Protein AF-A0A4Q5QQ09-F1 (afdb_monomer_lite)

pLDDT: mean 95.33, std 6.11, range [63.72, 98.56]

Foldseek 3Di:
DLLVVLLVVVVVVPDDLVRSCVVVVHDSVVSVVSNVVVVVD

Secondary structure (DSSP, 8-state):
-HHHHHHHHHHHSSS-HHHHHHHTT--HHHHHHHHHHHH--

Structure (mmCIF, N/CA/C/O backbone):
data_AF-A0A4Q5QQ09-F1
#
_entry.id   AF-A0A4Q5QQ09-F1
#
loop_
_atom_site.group_PDB
_atom_site.id
_atom_site.type_symbol
_atom_site.label_atom_id
_atom_site.label_alt_id
_atom_site.label_comp_id
_atom_site.label_asym_id
_atom_site.label_entity_id
_atom_site.label_seq_id
_atom_site.pdbx_PDB_ins_code
_atom_site.Cartn_x
_atom_site.Cartn_y
_atom_site.Cartn_z
_atom_site.occupancy
_atom_site.B_iso_or_equiv
_atom_site.auth_seq_id
_atom_site.auth_comp_id
_atom_site.auth_asym_id
_atom_site.auth_atom_id
_atom_site.pdbx_PDB_model_num
ATOM 1 N N . SER A 1 1 ? 12.379 -8.861 4.427 1.00 89.12 1 SER A N 1
ATOM 2 C CA . SER A 1 1 ? 12.748 -7.532 3.902 1.00 89.12 1 SER A CA 1
ATOM 3 C C . SER A 1 1 ? 11.605 -6.571 4.176 1.00 89.12 1 SER A C 1
ATOM 5 O O . SER A 1 1 ? 10.492 -7.034 4.403 1.00 89.12 1 SER A O 1
ATOM 7 N N . GLN A 1 2 ? 11.870 -5.264 4.138 1.00 92.94 2 GLN A N 1
ATOM 8 C CA . GLN A 1 2 ? 10.845 -4.222 4.287 1.00 92.94 2 GLN A CA 1
ATOM 9 C C . GLN A 1 2 ? 9.678 -4.412 3.299 1.00 92.94 2 GLN A C 1
ATOM 11 O O . GLN A 1 2 ? 8.521 -4.369 3.693 1.00 92.94 2 GLN A O 1
ATOM 16 N N . GLU A 1 3 ? 9.972 -4.770 2.046 1.00 94.38 3 GLU A N 1
ATOM 17 C CA . GLU A 1 3 ? 8.951 -5.036 1.023 1.00 94.38 3 GLU A CA 1
ATOM 18 C C . GLU A 1 3 ? 8.003 -6.197 1.370 1.00 94.38 3 GLU A C 1
ATOM 20 O O . GLU A 1 3 ? 6.794 -6.068 1.205 1.00 94.38 3 GLU A O 1
ATOM 25 N N . LYS A 1 4 ? 8.514 -7.313 1.916 1.00 95.50 4 LYS A N 1
ATOM 26 C CA . LYS A 1 4 ? 7.657 -8.435 2.351 1.00 95.50 4 LYS A CA 1
ATOM 27 C C . LYS A 1 4 ? 6.701 -8.019 3.471 1.00 95.50 4 LYS A C 1
ATOM 29 O O . LYS A 1 4 ? 5.549 -8.437 3.468 1.00 95.50 4 LYS A O 1
ATOM 34 N N . HIS A 1 5 ? 7.179 -7.204 4.412 1.00 96.56 5 HIS A N 1
ATOM 35 C CA . HIS A 1 5 ? 6.357 -6.712 5.516 1.00 96.56 5 HIS A CA 1
ATOM 36 C C . HIS A 1 5 ? 5.271 -5.745 5.023 1.00 96.56 5 HIS A C 1
ATOM 38 O O . HIS A 1 5 ? 4.112 -5.878 5.404 1.00 96.56 5 HIS A O 1
ATOM 44 N N . LEU A 1 6 ? 5.625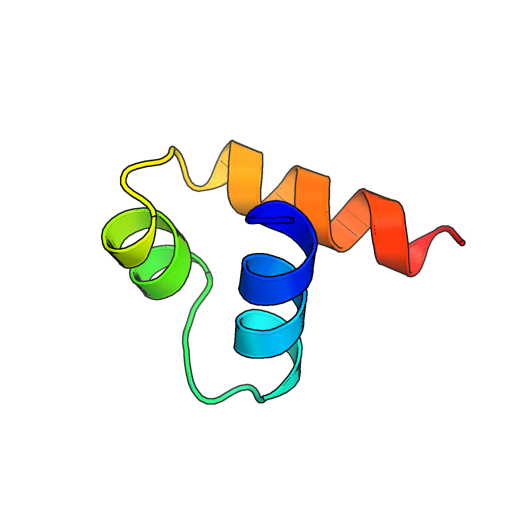 -4.848 4.098 1.00 97.50 6 LEU A N 1
ATOM 45 C CA . LEU A 1 6 ? 4.690 -3.950 3.418 1.00 97.50 6 LEU A CA 1
ATOM 46 C C . LEU A 1 6 ? 3.564 -4.729 2.722 1.00 97.50 6 LEU A C 1
ATOM 48 O O . LEU A 1 6 ? 2.387 -4.446 2.935 1.00 97.50 6 LEU A O 1
ATOM 52 N N . VAL A 1 7 ? 3.916 -5.743 1.925 1.00 96.69 7 VAL A N 1
ATOM 53 C CA . VAL A 1 7 ? 2.939 -6.597 1.226 1.00 96.69 7 VAL A CA 1
ATOM 54 C C . VAL A 1 7 ? 2.047 -7.353 2.212 1.00 96.69 7 VAL A C 1
ATOM 56 O O . VAL A 1 7 ? 0.849 -7.492 1.975 1.00 96.69 7 VAL A O 1
ATOM 59 N N . GLN A 1 8 ? 2.605 -7.839 3.322 1.00 96.88 8 GLN A N 1
ATOM 60 C CA . GLN A 1 8 ? 1.832 -8.533 4.348 1.00 96.88 8 GLN A CA 1
ATOM 61 C C . GLN A 1 8 ? 0.773 -7.618 4.975 1.00 96.88 8 GLN A C 1
ATOM 63 O O . GLN A 1 8 ? -0.369 -8.047 5.090 1.00 96.88 8 GLN A O 1
ATOM 68 N N . LEU A 1 9 ? 1.121 -6.370 5.311 1.00 97.38 9 LEU A N 1
ATOM 69 C CA . LEU A 1 9 ? 0.175 -5.383 5.848 1.00 97.38 9 LEU A CA 1
ATOM 70 C C . LEU A 1 9 ? -0.953 -5.058 4.865 1.00 97.38 9 LEU A C 1
ATOM 72 O O . LEU A 1 9 ? -2.102 -4.953 5.272 1.00 97.38 9 LEU A O 1
ATOM 76 N N . HIS A 1 10 ? -0.656 -4.963 3.567 1.00 96.94 10 HIS A N 1
ATOM 77 C CA . HIS A 1 10 ? -1.707 -4.810 2.559 1.00 96.94 10 HIS A CA 1
ATOM 78 C C . HIS A 1 10 ? -2.654 -6.019 2.539 1.00 96.94 10 HIS A C 1
ATOM 80 O O . HIS A 1 10 ? -3.870 -5.862 2.480 1.00 96.94 10 HIS A O 1
ATOM 86 N N . ARG A 1 11 ? -2.107 -7.240 2.611 1.00 96.19 11 ARG A N 1
ATOM 87 C CA . ARG A 1 11 ? -2.892 -8.484 2.563 1.00 96.19 11 ARG A CA 1
ATOM 88 C C . ARG A 1 11 ? -3.791 -8.697 3.782 1.00 96.19 11 ARG A C 1
ATOM 90 O O . ARG A 1 11 ? -4.749 -9.452 3.658 1.00 96.19 11 ARG A O 1
ATOM 97 N N . THR A 1 12 ? -3.519 -8.067 4.929 1.00 96.12 12 THR A N 1
ATOM 98 C CA . THR A 1 12 ? -4.448 -8.138 6.072 1.00 96.12 12 THR A CA 1
ATOM 99 C C . THR A 1 12 ? -5.738 -7.361 5.811 1.00 96.12 12 THR A C 1
ATOM 101 O O . THR A 1 12 ? -6.756 -7.665 6.421 1.00 96.12 12 THR A O 1
ATOM 104 N N . GLY A 1 13 ? -5.712 -6.371 4.908 1.00 95.25 13 GLY A N 1
ATOM 105 C CA . GLY A 1 13 ? -6.846 -5.485 4.636 1.00 95.25 13 GLY A CA 1
ATOM 106 C C . GLY A 1 13 ? -7.144 -4.485 5.759 1.00 95.25 13 GLY A C 1
ATOM 107 O O . GLY A 1 13 ? -8.092 -3.715 5.644 1.00 95.25 13 GLY A O 1
ATOM 108 N N . GLU A 1 14 ? -6.342 -4.473 6.827 1.00 96.50 14 GLU A N 1
ATOM 109 C CA . GLU A 1 14 ? -6.522 -3.590 7.989 1.00 96.50 14 GLU A CA 1
ATOM 110 C C . GLU A 1 14 ? -5.949 -2.187 7.764 1.00 96.50 14 GLU A C 1
ATOM 112 O O . GLU A 1 14 ? -6.290 -1.264 8.495 1.00 96.50 14 GLU A O 1
ATOM 117 N N . HIS A 1 15 ? -5.080 -2.031 6.761 1.00 97.56 15 HIS A N 1
ATOM 118 C CA . HIS A 1 15 ? -4.457 -0.760 6.409 1.00 97.56 15 HIS A CA 1
ATOM 119 C C . HIS A 1 15 ? -4.714 -0.436 4.940 1.00 97.56 15 HIS A C 1
ATOM 121 O O . HIS A 1 15 ? -4.549 -1.272 4.047 1.00 97.56 15 HIS A O 1
ATOM 127 N N . THR A 1 16 ? -5.053 0.816 4.672 1.00 97.31 16 THR A N 1
ATOM 128 C CA . THR A 1 16 ? -5.101 1.368 3.322 1.00 97.31 16 THR A CA 1
ATOM 129 C C . THR A 1 16 ? -3.690 1.527 2.749 1.00 97.31 16 THR A C 1
ATOM 131 O O . THR A 1 16 ? -2.696 1.661 3.465 1.00 97.31 16 THR A O 1
ATOM 134 N N . THR A 1 17 ? -3.577 1.611 1.421 1.00 97.56 17 THR A N 1
ATOM 135 C CA . THR A 1 17 ? -2.287 1.877 0.754 1.00 97.56 17 THR A CA 1
ATOM 136 C C . THR A 1 17 ? -1.670 3.226 1.139 1.00 97.56 17 THR A C 1
ATOM 138 O O . THR A 1 17 ? -0.456 3.393 1.020 1.00 97.56 17 THR A O 1
ATOM 141 N N . SER A 1 18 ? -2.479 4.187 1.601 1.00 98.25 18 SER A N 1
ATOM 142 C CA . SER A 1 18 ? -1.999 5.481 2.098 1.00 98.25 18 SER A CA 1
ATOM 143 C C . SER A 1 18 ? -1.367 5.351 3.487 1.00 98.25 18 SER A C 1
ATOM 145 O O . SER A 1 18 ? -0.261 5.847 3.677 1.00 98.25 18 SER A O 1
ATOM 147 N N . GLU A 1 19 ? -2.006 4.634 4.416 1.00 98.50 19 GLU A N 1
ATOM 148 C CA . GLU A 1 19 ? -1.466 4.387 5.767 1.00 98.50 19 GLU A CA 1
ATOM 149 C C . GLU A 1 19 ? -0.177 3.566 5.710 1.00 98.50 19 GLU A C 1
ATOM 151 O O . GLU A 1 19 ? 0.800 3.875 6.387 1.00 98.50 19 GLU A O 1
ATOM 156 N N . ILE A 1 20 ? -0.126 2.565 4.828 1.00 98.44 20 ILE A N 1
ATOM 157 C CA . ILE A 1 20 ? 1.095 1.788 4.586 1.00 98.44 20 ILE A CA 1
ATOM 158 C C . ILE A 1 20 ? 2.218 2.688 4.045 1.00 98.44 20 ILE A C 1
ATOM 160 O O . ILE A 1 20 ? 3.374 2.535 4.426 1.00 98.44 20 ILE A O 1
ATOM 164 N N . ALA A 1 21 ? 1.914 3.642 3.162 1.00 98.56 21 ALA A N 1
ATOM 165 C CA . ALA A 1 21 ? 2.927 4.556 2.637 1.00 98.56 21 ALA A CA 1
ATOM 166 C C . ALA A 1 21 ? 3.522 5.451 3.741 1.00 98.56 21 ALA A C 1
ATOM 168 O O . ALA A 1 21 ? 4.737 5.647 3.785 1.00 98.56 21 ALA A O 1
ATOM 169 N N . GLU A 1 22 ? 2.677 5.936 4.653 1.00 98.56 22 GLU A N 1
ATOM 170 C CA . GLU A 1 22 ? 3.079 6.730 5.816 1.00 98.56 22 GLU A CA 1
ATOM 171 C C . GLU A 1 22 ? 3.946 5.922 6.793 1.00 98.56 22 GLU A C 1
ATOM 173 O O . GLU A 1 22 ? 5.054 6.350 7.115 1.00 98.56 22 GLU A O 1
ATOM 178 N N . LEU A 1 23 ? 3.506 4.716 7.172 1.00 98.06 23 LEU A N 1
ATOM 179 C CA . LEU A 1 23 ? 4.229 3.799 8.068 1.00 98.06 23 LEU A CA 1
ATOM 180 C C . LEU A 1 23 ?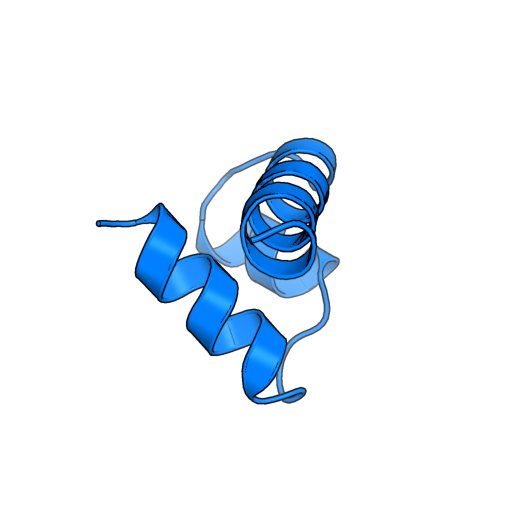 5.665 3.510 7.612 1.00 98.06 23 LEU A C 1
ATOM 182 O O . LEU A 1 23 ? 6.566 3.362 8.435 1.00 98.06 23 LEU A O 1
ATOM 186 N N . PHE A 1 24 ? 5.881 3.423 6.299 1.00 97.69 24 PHE A N 1
ATOM 187 C CA . PHE A 1 24 ? 7.186 3.112 5.714 1.00 97.69 24 PHE A CA 1
ATOM 188 C C . PHE A 1 24 ? 7.969 4.355 5.275 1.00 97.69 24 PHE A C 1
ATOM 190 O O . PHE A 1 24 ? 9.108 4.219 4.826 1.00 97.69 24 PHE A O 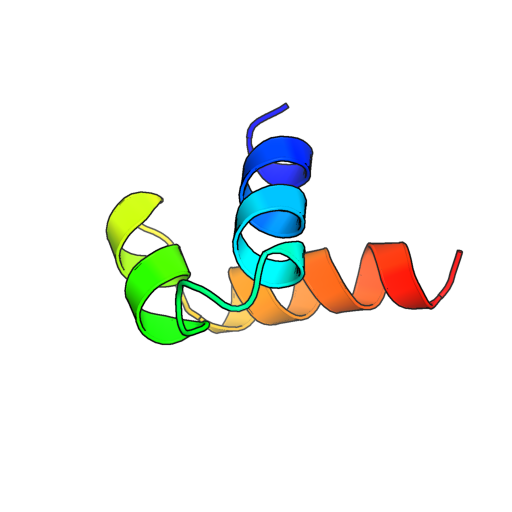1
ATOM 197 N N . GLY A 1 25 ? 7.388 5.556 5.367 1.00 98.06 25 GLY A N 1
ATOM 198 C CA . GLY A 1 25 ? 8.021 6.788 4.895 1.00 98.06 25 GLY A CA 1
ATOM 199 C C . GLY A 1 25 ? 8.309 6.784 3.389 1.00 98.06 25 GLY A C 1
ATOM 200 O O . GLY A 1 25 ? 9.341 7.293 2.950 1.00 98.06 25 GLY A O 1
ATOM 201 N N . VAL A 1 26 ? 7.427 6.183 2.584 1.00 98.06 26 VAL A N 1
ATOM 202 C CA . VAL A 1 26 ? 7.581 6.067 1.123 1.00 98.06 26 VAL A CA 1
ATOM 203 C C . VAL A 1 26 ? 6.407 6.695 0.379 1.00 98.06 26 VAL A C 1
ATOM 205 O O . VAL A 1 26 ? 5.323 6.891 0.914 1.00 98.06 26 VAL A O 1
ATOM 208 N N . ALA A 1 27 ? 6.584 6.977 -0.911 1.00 98.38 27 ALA A N 1
ATOM 209 C CA . ALA A 1 27 ? 5.468 7.381 -1.761 1.00 98.38 27 ALA A CA 1
ATOM 210 C C . ALA A 1 27 ? 4.475 6.221 -1.989 1.00 98.38 27 ALA A C 1
ATOM 212 O O . ALA A 1 27 ? 4.886 5.070 -2.157 1.00 98.38 27 ALA A O 1
ATOM 213 N N . ARG A 1 28 ? 3.175 6.528 -2.143 1.00 98.19 28 ARG A N 1
ATOM 214 C CA . ARG A 1 28 ? 2.131 5.529 -2.479 1.00 98.19 28 ARG A CA 1
ATOM 215 C C . ARG A 1 28 ? 2.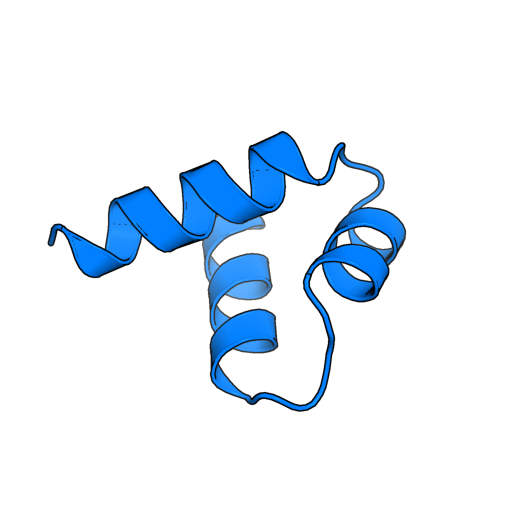447 4.719 -3.743 1.00 98.19 28 ARG A C 1
ATOM 217 O O . ARG A 1 28 ? 2.108 3.545 -3.826 1.00 98.19 28 ARG A O 1
ATOM 224 N N . SER A 1 29 ? 3.139 5.311 -4.720 1.00 98.44 29 SER A N 1
ATOM 225 C CA . SER A 1 29 ? 3.573 4.607 -5.938 1.00 98.44 29 SER A CA 1
ATOM 226 C C . SER A 1 29 ? 4.557 3.466 -5.659 1.00 98.44 29 SER A C 1
ATOM 228 O O . SER A 1 29 ? 4.587 2.482 -6.395 1.00 98.44 29 SER A O 1
ATOM 230 N N . THR A 1 30 ? 5.344 3.555 -4.586 1.00 98.00 30 THR A N 1
ATOM 231 C CA . THR A 1 30 ? 6.217 2.465 -4.138 1.00 98.00 30 THR A CA 1
ATOM 232 C C . THR A 1 30 ? 5.406 1.307 -3.568 1.00 98.00 30 THR A C 1
ATOM 234 O O . THR A 1 30 ? 5.697 0.163 -3.909 1.00 98.00 30 THR A O 1
ATOM 237 N N . VAL A 1 31 ? 4.356 1.602 -2.794 1.00 98.06 31 VAL A N 1
ATOM 238 C CA . VAL A 1 31 ? 3.419 0.596 -2.265 1.00 98.06 31 VAL A CA 1
ATOM 239 C C . VAL A 1 31 ? 2.735 -0.154 -3.411 1.00 98.06 31 VAL A C 1
ATOM 241 O O . VAL A 1 31 ? 2.809 -1.379 -3.464 1.00 98.06 31 VAL A O 1
ATOM 244 N N . TYR A 1 32 ? 2.171 0.565 -4.390 1.00 97.81 32 TYR A N 1
ATOM 245 C CA . TYR A 1 32 ? 1.521 -0.059 -5.551 1.00 97.81 32 TYR A CA 1
ATOM 246 C C . TYR A 1 32 ? 2.457 -0.981 -6.337 1.00 97.81 32 TYR A C 1
ATOM 248 O O . TYR A 1 32 ? 2.077 -2.100 -6.663 1.00 97.81 32 TYR A O 1
ATOM 256 N N . ARG A 1 33 ? 3.697 -0.553 -6.606 1.00 97.69 33 ARG A N 1
ATOM 257 C CA . ARG A 1 33 ? 4.670 -1.390 -7.329 1.00 97.69 33 ARG A CA 1
ATOM 258 C C . ARG A 1 33 ? 5.075 -2.642 -6.552 1.00 97.69 33 ARG A C 1
ATOM 260 O O . ARG A 1 33 ? 5.337 -3.664 -7.174 1.00 97.69 33 ARG A O 1
ATOM 267 N N . ALA A 1 34 ? 5.161 -2.561 -5.224 1.00 96.81 34 ALA A N 1
ATOM 268 C CA . ALA A 1 34 ? 5.473 -3.715 -4.383 1.00 96.81 34 ALA A CA 1
ATOM 269 C C . ALA A 1 34 ? 4.346 -4.757 -4.407 1.00 96.81 34 ALA A C 1
ATOM 271 O O . ALA A 1 34 ? 4.621 -5.944 -4.537 1.00 96.81 34 ALA A O 1
ATOM 272 N N . ILE A 1 35 ? 3.089 -4.308 -4.347 1.00 96.50 35 ILE A N 1
ATOM 273 C CA . ILE A 1 35 ? 1.912 -5.182 -4.459 1.00 96.50 35 ILE A CA 1
ATOM 274 C C . ILE A 1 35 ? 1.839 -5.805 -5.860 1.00 96.50 35 ILE A C 1
ATOM 276 O O . ILE A 1 35 ? 1.767 -7.021 -5.981 1.00 96.50 35 ILE A O 1
ATOM 280 N N . GLN A 1 36 ? 1.966 -4.999 -6.918 1.00 96.31 36 GLN A N 1
ATOM 281 C CA . GLN A 1 36 ? 1.930 -5.497 -8.299 1.00 96.31 36 GLN A CA 1
ATOM 282 C C . GLN A 1 36 ? 3.011 -6.542 -8.586 1.00 96.31 36 GLN A C 1
ATOM 284 O O . GLN A 1 36 ? 2.745 -7.507 -9.292 1.00 96.31 36 GLN A O 1
ATOM 289 N N . ARG A 1 37 ? 4.222 -6.385 -8.033 1.00 94.81 37 ARG A N 1
ATOM 290 C CA . ARG A 1 37 ? 5.292 -7.379 -8.209 1.00 94.81 37 ARG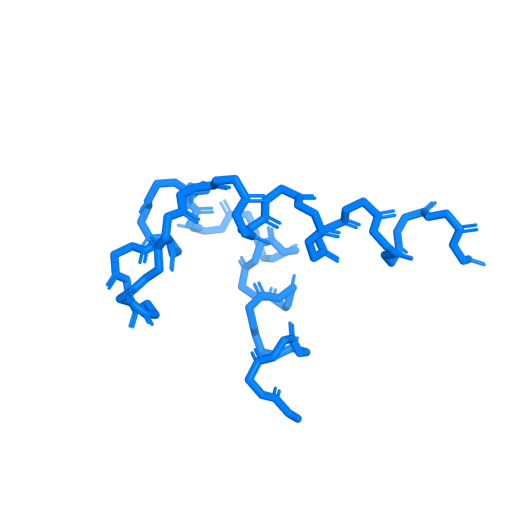 A CA 1
ATOM 291 C C . ARG A 1 37 ? 4.913 -8.760 -7.682 1.00 94.81 37 ARG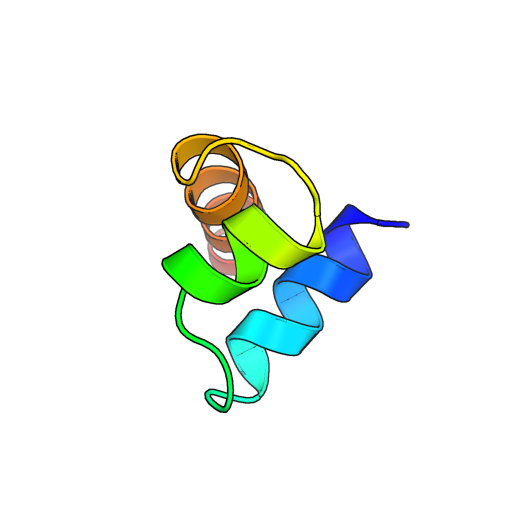 A C 1
ATOM 293 O O . ARG A 1 37 ? 5.303 -9.734 -8.297 1.00 94.81 37 ARG A O 1
ATOM 300 N N . VAL A 1 38 ? 4.169 -8.840 -6.579 1.00 92.56 38 VAL A N 1
ATOM 301 C CA . VAL A 1 38 ? 3.811 -10.124 -5.947 1.00 92.56 38 VAL A CA 1
ATOM 302 C C . VAL A 1 38 ? 2.476 -10.704 -6.418 1.00 92.56 38 VAL A C 1
ATOM 304 O O . VAL A 1 38 ? 2.141 -11.812 -6.020 1.00 92.56 38 VAL A O 1
ATOM 307 N N . GLU A 1 39 ? 1.673 -9.938 -7.159 1.00 86.69 39 GLU A N 1
ATOM 308 C CA . GLU A 1 39 ? 0.415 -10.403 -7.768 1.00 86.69 39 GLU A CA 1
ATOM 309 C C . GLU A 1 39 ? 0.624 -10.961 -9.184 1.00 86.69 39 GLU A C 1
ATOM 311 O O . GLU A 1 39 ? -0.261 -11.626 -9.717 1.00 86.69 39 GLU A O 1
ATOM 316 N N . LEU A 1 40 ? 1.777 -10.672 -9.794 1.00 80.06 40 LEU A N 1
ATOM 317 C CA . LEU A 1 40 ? 2.180 -11.185 -11.107 1.00 80.06 40 LEU A CA 1
ATOM 318 C C . LEU A 1 40 ? 3.038 -12.462 -11.027 1.00 80.06 40 LEU A C 1
ATOM 320 O O . LEU A 1 40 ? 3.286 -13.067 -12.070 1.00 80.06 40 LEU A O 1
ATOM 324 N N . ASP A 1 41 ? 3.474 -12.838 -9.823 1.00 63.72 41 ASP A N 1
ATOM 325 C CA . ASP A 1 41 ? 4.172 -14.094 -9.505 1.00 63.72 41 ASP A CA 1
ATOM 326 C C . ASP A 1 41 ? 3.168 -15.194 -9.115 1.00 63.72 41 ASP A C 1
ATOM 328 O O . ASP A 1 41 ? 3.366 -16.356 -9.544 1.00 63.72 41 ASP A O 1
#

Sequence (41 aa):
SQEKHLVQLHRTGEHTTSEIAELFGVARSTVYRAIQRVELD

Radius of gyration: 9.11 Å; chains: 1; bounding box: 20×22×19 Å